Protein AF-A0A087UZP2-F1 (afdb_monomer_lite)

Foldseek 3Di:
DDDPDDDDDDDDPDDDDFAADDLPPDPDPGGDPPPCVDPVSVPDDDPDDD

Secondary structure (DSSP, 8-state):
------------SS-----B-SSS--SSTTB--SGGGSHHHHS---S---

Structure (mmCIF, N/CA/C/O backbone):
data_AF-A0A087UZP2-F1
#
_entry.id   AF-A0A087UZP2-F1
#
loop_
_atom_site.group_PDB
_atom_site.id
_atom_site.type_symbol
_atom_site.label_atom_id
_atom_site.label_alt_id
_atom_site.label_comp_id
_atom_site.label_asym_id
_atom_site.label_entity_id
_atom_site.label_seq_id
_atom_site.pdbx_PDB_ins_code
_atom_site.Cartn_x
_atom_site.Cartn_y
_atom_site.Cartn_z
_atom_site.occupancy
_atom_site.B_iso_or_equiv
_atom_site.auth_seq_id
_atom_site.auth_comp_id
_atom_site.auth_asym_id
_atom_site.auth_atom_id
_atom_site.pdbx_PDB_model_num
ATOM 1 N N . MET A 1 1 ? -14.775 -9.813 -18.416 1.00 57.84 1 MET A N 1
ATOM 2 C CA . MET A 1 1 ? -13.598 -9.182 -17.774 1.00 57.84 1 MET A CA 1
ATOM 3 C C . MET A 1 1 ? -13.423 -9.776 -16.374 1.00 57.84 1 MET A C 1
ATOM 5 O O . MET A 1 1 ? -14.341 -9.654 -15.577 1.00 57.84 1 MET A O 1
ATOM 9 N N . LYS A 1 2 ? -12.330 -10.500 -16.078 1.00 71.88 2 LYS A N 1
ATOM 10 C CA . LYS A 1 2 ? -12.096 -11.106 -14.746 1.00 71.88 2 LYS A CA 1
ATOM 11 C C . LYS A 1 2 ? -11.163 -10.205 -13.931 1.00 71.88 2 LYS A C 1
ATOM 13 O O . LYS A 1 2 ? -9.953 -10.222 -14.140 1.00 71.88 2 LYS A O 1
ATOM 18 N N . ILE A 1 3 ? -11.722 -9.411 -13.021 1.00 84.19 3 ILE A N 1
ATOM 19 C CA . ILE A 1 3 ? -10.941 -8.543 -12.129 1.00 84.19 3 ILE A CA 1
ATOM 20 C C . ILE A 1 3 ? -10.297 -9.418 -11.042 1.00 84.19 3 ILE A C 1
ATOM 22 O O . ILE A 1 3 ? -10.995 -10.002 -10.217 1.00 84.19 3 ILE A O 1
ATOM 26 N N . LYS A 1 4 ? -8.962 -9.539 -11.057 1.00 85.06 4 LYS A N 1
ATOM 27 C CA . LYS A 1 4 ? -8.205 -10.365 -10.093 1.00 85.06 4 LYS A CA 1
ATOM 28 C C . LYS A 1 4 ? -8.005 -9.682 -8.736 1.00 85.06 4 LYS A C 1
ATOM 30 O O . LYS A 1 4 ? -7.869 -10.357 -7.720 1.00 85.06 4 LYS A O 1
ATOM 35 N N . LEU A 1 5 ? -7.979 -8.351 -8.704 1.00 87.69 5 LEU A N 1
ATOM 36 C CA . LEU A 1 5 ? -7.754 -7.580 -7.484 1.00 87.69 5 LEU A CA 1
ATOM 37 C C . LEU A 1 5 ? -9.091 -7.180 -6.860 1.00 87.69 5 LEU A C 1
ATOM 39 O O . LEU A 1 5 ? -9.848 -6.412 -7.444 1.00 87.69 5 LEU A O 1
ATOM 43 N N . LYS A 1 6 ? -9.366 -7.690 -5.658 1.00 90.81 6 LYS A N 1
ATOM 44 C CA . LYS A 1 6 ? -10.514 -7.278 -4.840 1.00 90.81 6 LYS A CA 1
ATOM 45 C C . LYS A 1 6 ? -10.099 -6.210 -3.817 1.00 90.81 6 LYS A C 1
ATOM 47 O O . LYS A 1 6 ? -8.925 -6.205 -3.418 1.00 90.81 6 LYS A O 1
ATOM 52 N N . PRO A 1 7 ? -11.024 -5.332 -3.382 1.00 93.19 7 PRO A N 1
ATOM 53 C CA . PRO A 1 7 ? -10.797 -4.435 -2.254 1.00 93.19 7 PRO A CA 1
ATOM 54 C C . PRO A 1 7 ? -10.368 -5.206 -1.003 1.00 93.19 7 PRO A C 1
ATOM 56 O O . PRO A 1 7 ? -10.805 -6.335 -0.782 1.00 93.19 7 PRO A O 1
ATOM 59 N N . VAL A 1 8 ? -9.509 -4.593 -0.192 1.00 93.94 8 VAL A N 1
ATOM 60 C CA . VAL A 1 8 ? -9.087 -5.146 1.100 1.00 93.94 8 VAL A CA 1
ATOM 61 C C . VAL A 1 8 ? -9.747 -4.314 2.182 1.00 93.94 8 VAL A C 1
ATOM 63 O O . VAL A 1 8 ? -9.511 -3.111 2.261 1.00 93.94 8 VAL A O 1
ATOM 66 N N . VAL A 1 9 ? -10.581 -4.954 2.997 1.00 95.19 9 VAL A N 1
ATOM 67 C CA . VAL A 1 9 ? -11.183 -4.314 4.166 1.00 95.19 9 VAL A CA 1
ATOM 68 C C . VAL A 1 9 ? -10.132 -4.265 5.268 1.00 95.19 9 VAL A C 1
ATOM 70 O O . VAL A 1 9 ? -9.621 -5.303 5.683 1.00 95.19 9 VAL A O 1
ATOM 73 N N . PHE A 1 10 ? -9.818 -3.065 5.745 1.00 95.69 10 PHE A N 1
ATOM 74 C CA . PHE A 1 10 ? -8.915 -2.858 6.869 1.00 95.69 10 PHE A CA 1
ATOM 75 C C . PHE A 1 10 ? -9.689 -2.265 8.048 1.00 95.69 10 PHE A C 1
ATOM 77 O O . PHE A 1 10 ? -10.335 -1.230 7.909 1.00 95.69 10 PHE A O 1
ATOM 84 N N . LYS A 1 11 ? -9.634 -2.941 9.200 1.00 97.06 11 LYS A N 1
ATOM 85 C CA . LYS A 1 11 ? -10.207 -2.481 10.471 1.00 97.06 11 LYS A CA 1
ATOM 86 C C . LYS A 1 11 ? -9.052 -2.291 11.465 1.00 97.06 11 LYS A C 1
ATOM 88 O O . LYS A 1 11 ? -8.519 -3.303 11.929 1.00 97.06 11 LYS A O 1
ATOM 93 N N . PRO A 1 12 ? -8.605 -1.052 11.742 1.00 95.81 12 PRO A N 1
ATOM 94 C CA . PRO A 1 12 ? -7.5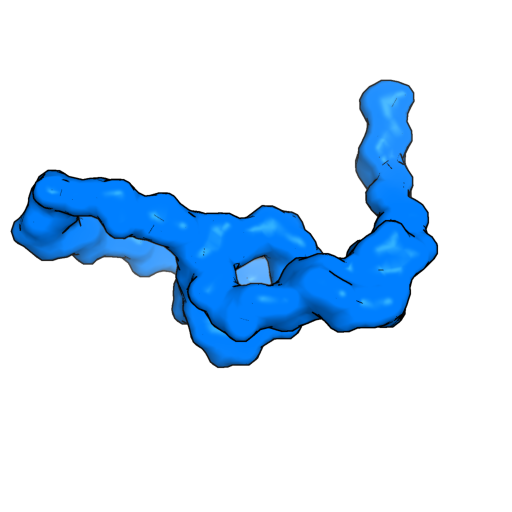18 -0.818 12.688 1.00 95.81 12 PRO A CA 1
ATOM 95 C C . PRO A 1 12 ? -7.945 -1.220 14.103 1.00 95.81 12 PRO A C 1
ATOM 97 O O . PRO A 1 12 ? -9.104 -1.055 14.478 1.00 95.81 12 PRO A O 1
ATOM 100 N N . ARG A 1 13 ? -7.003 -1.759 14.883 1.00 96.19 13 ARG A N 1
ATOM 101 C CA .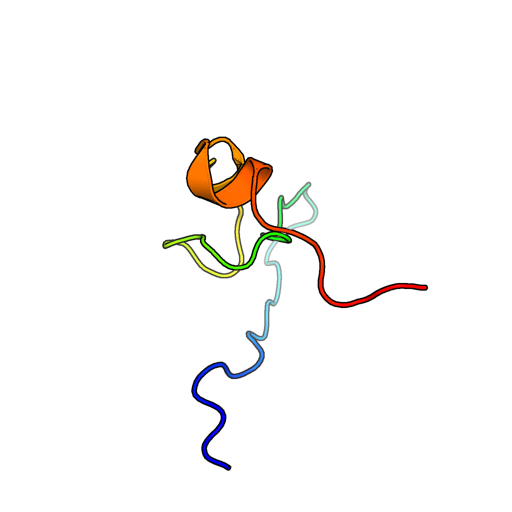 ARG A 1 13 ? -7.218 -2.075 16.307 1.00 96.19 13 ARG A CA 1
ATOM 102 C C . ARG A 1 13 ? -6.915 -0.890 17.219 1.00 96.19 13 ARG A C 1
ATOM 104 O O . ARG A 1 13 ? -7.415 -0.843 18.333 1.00 96.19 13 ARG A O 1
ATOM 111 N N . GLU A 1 14 ? -6.092 0.037 16.745 1.00 97.06 14 GLU A N 1
ATOM 112 C CA . GLU A 1 14 ? -5.580 1.164 17.514 1.00 97.06 14 GLU A CA 1
ATOM 113 C C . GLU A 1 14 ? -5.431 2.393 16.617 1.00 97.06 14 GLU A C 1
ATOM 115 O O . GLU A 1 14 ? -5.266 2.280 15.397 1.00 97.06 14 GLU A O 1
ATOM 120 N N . THR A 1 15 ? -5.487 3.572 17.229 1.00 97.75 15 THR A N 1
ATOM 121 C CA . THR A 1 15 ? -5.258 4.837 16.533 1.00 97.75 15 THR A CA 1
ATOM 122 C C . THR A 1 15 ? -3.764 5.052 16.384 1.00 97.75 15 THR A C 1
ATOM 124 O O . THR A 1 15 ? -3.064 5.328 17.354 1.00 97.75 15 THR A O 1
ATOM 127 N N . ARG A 1 16 ? -3.278 4.926 15.153 1.00 96.94 16 ARG A N 1
ATOM 128 C CA . ARG A 1 16 ? -1.902 5.243 14.777 1.00 96.94 16 ARG A CA 1
ATOM 129 C C . ARG A 1 16 ? -1.830 5.577 13.297 1.00 96.94 16 ARG A C 1
ATOM 131 O O . ARG A 1 16 ? -2.796 5.394 12.555 1.00 96.94 16 ARG A O 1
ATOM 138 N N . GLU A 1 17 ? -0.660 6.009 12.862 1.00 97.12 17 GLU A N 1
ATOM 139 C CA . GLU A 1 17 ? -0.380 6.185 11.446 1.00 97.12 17 GLU A CA 1
ATOM 140 C C . GLU A 1 17 ? -0.210 4.828 10.753 1.00 97.12 17 GLU A C 1
ATOM 142 O O . GLU A 1 17 ? 0.498 3.934 11.224 1.00 97.12 17 GLU A O 1
ATOM 147 N N . TYR A 1 18 ? -0.875 4.675 9.609 1.00 96.25 18 TYR A N 1
ATOM 148 C CA . TYR A 1 18 ? -0.769 3.502 8.752 1.00 96.25 18 TYR A CA 1
ATOM 149 C C . TYR A 1 18 ? -0.409 3.942 7.338 1.00 96.25 18 TYR A C 1
ATOM 151 O O . TYR A 1 18 ? -1.098 4.756 6.725 1.00 96.25 18 TYR A O 1
ATOM 159 N N . TRP A 1 19 ? 0.648 3.353 6.793 1.00 96.75 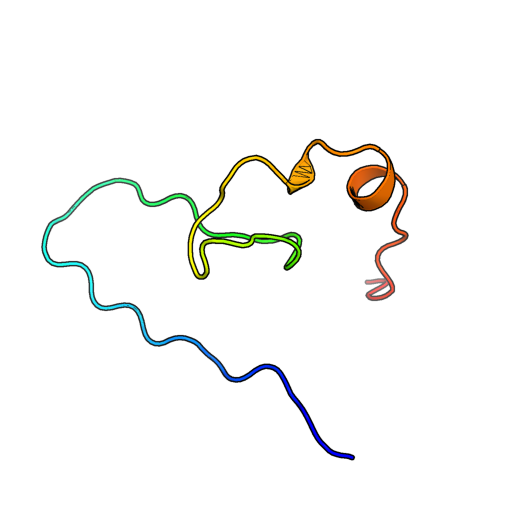19 TRP A N 1
ATOM 160 C CA . TRP A 1 19 ? 1.145 3.675 5.461 1.00 96.75 19 TRP A CA 1
ATOM 161 C C . TRP A 1 19 ? 0.558 2.703 4.441 1.00 96.75 19 TRP A C 1
ATOM 163 O O . TRP A 1 19 ? 1.004 1.559 4.335 1.00 96.75 19 TRP A O 1
ATOM 173 N N . PHE A 1 20 ? -0.456 3.134 3.691 1.00 97.12 20 PHE A N 1
ATOM 174 C CA . PHE A 1 20 ? -1.086 2.304 2.662 1.00 97.12 20 PHE A CA 1
ATOM 175 C C . PHE A 1 20 ? -0.361 2.363 1.319 1.00 97.12 20 PHE A C 1
ATOM 177 O O . PHE A 1 20 ? 0.220 3.373 0.924 1.00 97.12 20 PHE A O 1
ATOM 184 N N . CYS A 1 21 ? -0.432 1.260 0.575 1.00 96.25 21 CYS A N 1
ATOM 185 C CA . CYS A 1 21 ? 0.147 1.181 -0.756 1.00 96.25 21 CYS A CA 1
ATOM 186 C C . CYS A 1 21 ? -0.708 1.918 -1.802 1.00 96.25 21 CYS A C 1
ATOM 188 O O . CYS A 1 21 ? -1.846 1.528 -2.103 1.00 96.25 21 CYS A O 1
ATOM 190 N N . ASN A 1 22 ? -0.101 2.911 -2.456 1.00 92.62 22 ASN A N 1
ATOM 191 C CA . ASN A 1 22 ? -0.692 3.609 -3.601 1.00 92.62 22 ASN A CA 1
ATOM 192 C C . ASN A 1 22 ? -0.237 3.064 -4.960 1.00 92.62 22 ASN A C 1
ATOM 194 O O . ASN A 1 22 ? -1.057 2.996 -5.870 1.00 92.62 22 ASN A O 1
ATOM 198 N N . CYS A 1 23 ? 1.003 2.578 -5.090 1.00 94.25 23 CYS A N 1
ATOM 199 C CA . CYS A 1 23 ? 1.534 2.079 -6.369 1.00 94.25 23 CYS A CA 1
ATOM 200 C C . CYS A 1 23 ? 0.952 0.725 -6.824 1.00 94.25 23 CYS A C 1
ATOM 202 O O . CYS A 1 23 ? 1.130 0.323 -7.970 1.00 94.25 23 CYS A O 1
ATOM 204 N N . LYS A 1 24 ? 0.273 0.005 -5.921 1.00 92.44 24 LYS A N 1
ATOM 205 C CA . LYS A 1 24 ? -0.330 -1.329 -6.130 1.00 92.44 24 LYS A CA 1
ATOM 206 C C . LYS A 1 24 ? 0.656 -2.455 -6.477 1.00 92.44 24 LYS A C 1
ATOM 208 O O . LYS A 1 24 ? 0.214 -3.529 -6.866 1.00 92.44 24 LYS A O 1
ATOM 213 N N . GLN A 1 25 ? 1.953 -2.242 -6.249 1.00 94.62 25 GLN A N 1
ATOM 214 C CA . GLN A 1 25 ? 3.012 -3.241 -6.464 1.00 94.62 25 GLN A CA 1
ATOM 215 C C . GLN A 1 25 ? 3.527 -3.893 -5.170 1.00 94.62 25 GLN A C 1
ATOM 217 O O . GLN A 1 25 ? 4.467 -4.679 -5.210 1.00 94.62 25 GLN A O 1
ATOM 222 N N . THR A 1 26 ? 2.937 -3.566 -4.015 1.00 95.88 26 THR A N 1
ATOM 223 C CA . THR A 1 26 ? 3.337 -4.167 -2.735 1.00 95.88 26 THR A CA 1
ATOM 224 C C . THR A 1 26 ? 3.046 -5.668 -2.689 1.00 95.88 26 THR A C 1
ATOM 226 O O . THR A 1 26 ? 2.010 -6.133 -3.174 1.00 95.88 26 THR A O 1
ATOM 229 N N . LYS A 1 27 ? 3.923 -6.412 -2.015 1.00 95.00 27 LYS A N 1
ATOM 230 C CA . LYS A 1 27 ? 3.700 -7.807 -1.616 1.00 95.00 27 LYS A CA 1
ATOM 231 C C . LYS A 1 27 ? 2.965 -7.915 -0.274 1.00 95.00 27 LYS A C 1
ATOM 233 O O . LYS A 1 27 ? 2.438 -8.976 0.038 1.00 95.00 27 LYS A O 1
ATOM 238 N N . ASN A 1 28 ? 2.868 -6.820 0.483 1.00 95.19 28 ASN A N 1
ATOM 239 C CA . ASN A 1 28 ? 2.272 -6.752 1.817 1.00 95.19 28 ASN A CA 1
ATOM 240 C C . ASN A 1 28 ? 0.971 -5.925 1.842 1.00 95.19 28 ASN A C 1
ATOM 242 O O . ASN A 1 28 ? 0.817 -4.979 2.615 1.00 95.19 28 ASN A O 1
ATOM 246 N N . ARG A 1 29 ? 0.013 -6.250 0.962 1.00 94.31 29 ARG A N 1
ATOM 247 C CA . ARG A 1 29 ? -1.277 -5.536 0.900 1.00 94.31 29 ARG A CA 1
ATOM 248 C C . ARG A 1 29 ? -1.989 -5.593 2.267 1.00 94.31 29 ARG A C 1
ATOM 250 O O . ARG A 1 29 ? -2.115 -6.686 2.811 1.00 94.31 29 ARG A O 1
ATOM 257 N N . PRO A 1 30 ? -2.533 -4.473 2.784 1.00 95.75 30 PRO A N 1
ATOM 258 C CA . PRO A 1 30 ? -2.743 -3.174 2.126 1.00 95.75 30 PRO A CA 1
ATOM 259 C C . PRO A 1 30 ? -1.598 -2.156 2.300 1.00 95.75 30 PRO A C 1
ATOM 261 O O . PRO A 1 30 ? -1.712 -1.028 1.817 1.00 95.75 30 PRO A O 1
ATOM 264 N N . PHE A 1 31 ? -0.526 -2.523 2.994 1.00 97.38 31 PHE A N 1
ATOM 265 C CA . PHE A 1 31 ? 0.503 -1.605 3.470 1.00 97.38 31 PHE A CA 1
ATOM 266 C C . PHE A 1 31 ? 1.610 -1.350 2.451 1.00 97.38 31 PHE A C 1
ATOM 268 O O . PHE A 1 31 ? 1.779 -2.076 1.477 1.00 97.38 31 PHE A O 1
ATOM 275 N N . CYS A 1 32 ? 2.353 -0.272 2.668 1.00 97.56 32 CYS A N 1
ATOM 276 C CA . CYS A 1 32 ? 3.564 0.034 1.931 1.00 97.56 32 CYS A CA 1
ATOM 277 C C . CYS A 1 32 ? 4.733 -0.831 2.430 1.00 97.56 32 CYS A C 1
ATOM 279 O O . CYS A 1 32 ? 4.942 -0.956 3.632 1.00 97.56 32 CYS A O 1
ATOM 281 N N . ASP A 1 33 ? 5.512 -1.389 1.506 1.00 97.44 33 ASP A N 1
ATOM 282 C CA . ASP A 1 33 ? 6.722 -2.182 1.776 1.00 97.44 33 ASP A CA 1
ATOM 283 C C . ASP A 1 33 ? 7.969 -1.619 1.069 1.00 97.44 33 ASP A C 1
ATOM 285 O O . ASP A 1 33 ? 8.972 -2.307 0.919 1.00 97.44 33 ASP A O 1
ATOM 289 N N . GLY A 1 34 ? 7.894 -0.382 0.571 1.00 96.50 34 GLY A N 1
ATOM 290 C CA . GLY A 1 34 ? 8.983 0.248 -0.179 1.00 96.50 34 GLY A CA 1
ATOM 291 C C . GLY A 1 34 ? 9.078 -0.150 -1.658 1.00 96.50 34 GLY A C 1
ATOM 292 O O . GLY A 1 34 ? 9.846 0.475 -2.384 1.00 96.50 34 GLY A O 1
ATOM 293 N N . SER A 1 35 ? 8.254 -1.083 -2.165 1.00 96.75 35 SER A N 1
ATOM 294 C CA . SER A 1 35 ? 8.273 -1.485 -3.592 1.00 96.75 35 SER A CA 1
ATOM 295 C C . SER A 1 35 ? 8.064 -0.316 -4.564 1.00 96.75 35 SER A C 1
ATOM 297 O O . SER A 1 35 ? 8.475 -0.378 -5.725 1.00 96.75 35 SER A O 1
ATOM 299 N N . HIS A 1 36 ? 7.441 0.770 -4.091 1.00 95.62 36 HIS A N 1
ATOM 300 C CA . HIS A 1 36 ? 7.259 1.993 -4.866 1.00 95.62 36 HIS A CA 1
ATOM 301 C C . HIS A 1 36 ? 8.580 2.650 -5.279 1.00 95.62 36 HIS A C 1
ATOM 303 O O . HIS A 1 36 ? 8.588 3.319 -6.299 1.00 95.62 36 HIS A O 1
ATOM 309 N N . ASN A 1 37 ? 9.683 2.426 -4.564 1.00 96.50 37 ASN A N 1
ATOM 310 C CA . ASN A 1 37 ? 10.987 3.010 -4.890 1.00 96.50 37 ASN A CA 1
ATOM 311 C C . ASN A 1 37 ? 11.718 2.289 -6.028 1.00 96.50 37 ASN A C 1
ATOM 313 O O . ASN A 1 37 ? 12.761 2.755 -6.478 1.00 96.50 37 ASN A O 1
ATOM 317 N N . SER 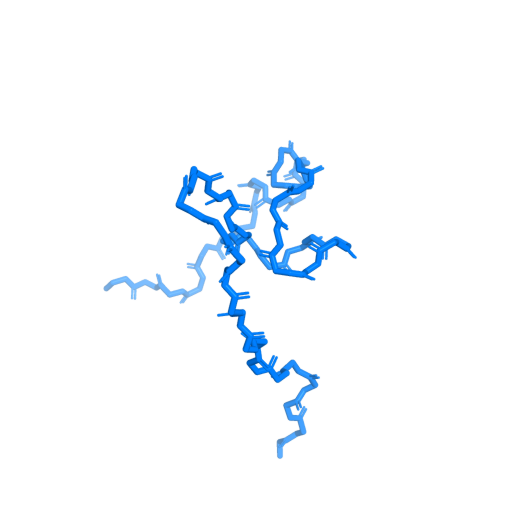A 1 38 ? 11.210 1.146 -6.496 1.00 95.94 38 SER A N 1
ATOM 318 C CA . SER A 1 38 ? 11.866 0.433 -7.591 1.00 95.94 38 SER A CA 1
ATOM 319 C C . SER A 1 38 ? 11.782 1.237 -8.901 1.00 95.94 38 SER A C 1
ATOM 321 O O . SER A 1 38 ? 10.729 1.819 -9.192 1.00 95.94 38 SER A O 1
ATOM 323 N N . PRO A 1 39 ? 12.845 1.239 -9.734 1.00 95.75 39 PRO A N 1
ATOM 324 C CA . PRO A 1 39 ? 12.860 1.994 -10.990 1.00 95.75 39 PRO A CA 1
ATOM 325 C C . PRO A 1 39 ? 11.689 1.651 -11.914 1.00 95.75 39 PRO A C 1
ATOM 327 O O . PRO A 1 39 ? 11.109 2.535 -12.536 1.00 95.75 39 PRO A O 1
ATOM 330 N N . PHE A 1 40 ? 11.285 0.377 -11.942 1.00 93.19 40 PHE A N 1
ATOM 331 C CA . PHE A 1 40 ? 10.133 -0.089 -12.713 1.00 93.19 40 PHE A CA 1
ATOM 332 C C . PHE A 1 40 ? 8.832 0.625 -12.322 1.00 93.19 40 PHE A C 1
ATOM 334 O O . PHE A 1 40 ? 8.032 0.976 -13.183 1.00 93.19 40 PHE A O 1
ATOM 341 N N . VAL A 1 41 ? 8.619 0.858 -11.025 1.00 93.38 41 VAL A N 1
ATOM 342 C CA . VAL A 1 41 ? 7.391 1.482 -10.518 1.00 93.38 41 VAL A CA 1
ATOM 343 C C . VAL A 1 41 ? 7.418 2.996 -10.680 1.00 93.38 41 VAL A C 1
ATOM 345 O O . VAL A 1 41 ? 6.379 3.585 -10.954 1.00 93.38 41 VAL A O 1
ATOM 348 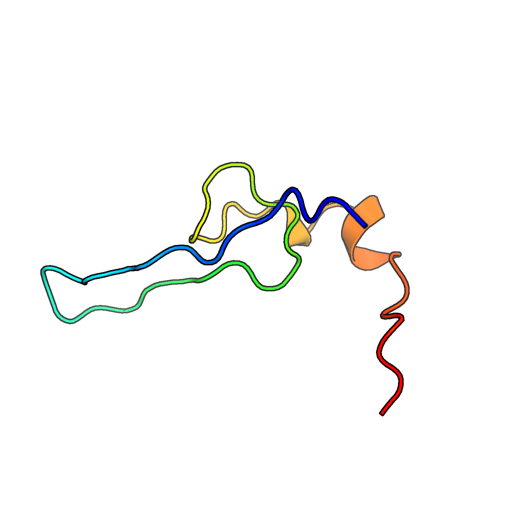N N . GLN A 1 42 ? 8.593 3.614 -10.564 1.00 93.69 42 GLN A N 1
ATOM 349 C CA . GLN A 1 42 ? 8.770 5.055 -10.763 1.00 93.69 42 GLN A CA 1
ATOM 350 C C . GLN A 1 42 ? 8.666 5.466 -12.236 1.00 93.69 42 GLN A C 1
ATOM 352 O O . GLN A 1 42 ? 8.119 6.519 -12.545 1.00 93.69 42 GLN A O 1
ATOM 357 N N . ALA A 1 43 ? 9.146 4.623 -13.151 1.00 93.75 43 ALA A N 1
ATOM 358 C CA . ALA A 1 43 ? 9.039 4.862 -14.588 1.00 93.75 43 ALA A CA 1
ATOM 359 C C . ALA A 1 43 ? 7.644 4.535 -15.157 1.00 93.75 43 ALA A C 1
ATOM 361 O O . ALA A 1 43 ? 7.368 4.829 -16.321 1.00 93.75 43 ALA A O 1
ATOM 362 N N . ALA A 1 44 ? 6.759 3.914 -14.368 1.00 89.56 44 ALA A N 1
ATOM 363 C CA . ALA A 1 44 ? 5.426 3.549 -14.823 1.00 89.56 44 ALA A CA 1
ATOM 364 C C . ALA A 1 44 ? 4.566 4.803 -15.048 1.00 89.56 44 ALA A C 1
ATOM 366 O O . ALA A 1 44 ? 4.289 5.572 -14.128 1.00 89.56 44 ALA A O 1
ATOM 367 N N . GLN A 1 45 ? 4.094 4.995 -16.280 1.00 80.81 45 GLN A N 1
ATOM 368 C CA . GLN A 1 45 ? 3.226 6.117 -16.616 1.00 80.81 45 GLN A CA 1
ATOM 369 C C . GLN A 1 45 ? 1.837 5.920 -15.992 1.00 80.81 45 GLN A C 1
ATOM 371 O O . GLN A 1 45 ? 1.188 4.893 -16.204 1.00 80.81 45 GLN A O 1
ATOM 376 N N . SER A 1 46 ? 1.345 6.907 -15.236 1.00 77.94 46 SER A N 1
ATOM 377 C CA . SER A 1 46 ? -0.026 6.861 -14.728 1.00 77.94 46 SER A CA 1
ATOM 378 C C . SER A 1 46 ? -1.007 6.961 -15.898 1.00 77.94 46 SER A C 1
ATOM 380 O O . SER A 1 46 ? -1.140 8.008 -16.528 1.00 77.94 46 SER A O 1
ATOM 382 N N . VAL A 1 47 ? -1.716 5.869 -16.184 1.00 73.69 47 VAL A N 1
ATOM 383 C CA . VAL A 1 47 ? -2.733 5.809 -17.252 1.00 73.69 47 VAL A CA 1
ATOM 384 C C . VAL A 1 47 ? -3.988 6.627 -16.942 1.00 73.69 47 VAL A C 1
ATOM 386 O O . VAL A 1 47 ? -4.775 6.917 -17.836 1.00 73.69 47 VAL A O 1
ATOM 389 N N . ILE A 1 48 ? -4.165 7.037 -15.684 1.00 71.25 48 ILE A N 1
ATOM 390 C CA . ILE A 1 48 ? -5.199 7.987 -15.282 1.00 71.25 48 ILE A CA 1
ATOM 391 C C . ILE A 1 48 ? -4.626 9.383 -15.519 1.00 71.25 48 ILE A C 1
ATOM 393 O O . ILE A 1 48 ? -3.984 9.966 -14.645 1.00 71.25 48 ILE A O 1
ATOM 397 N N . ARG A 1 49 ? -4.806 9.890 -16.739 1.00 61.12 49 ARG A N 1
ATOM 398 C CA . ARG A 1 49 ? -4.709 11.328 -16.992 1.00 61.12 49 ARG A CA 1
ATOM 399 C C . ARG A 1 49 ? -5.916 11.979 -16.313 1.00 61.12 49 ARG A C 1
ATOM 401 O O . ARG A 1 49 ? -7.024 11.459 -16.436 1.00 61.12 49 ARG A O 1
ATOM 408 N N . ARG A 1 50 ? -5.675 13.041 -15.540 1.00 59.53 50 ARG A N 1
ATOM 409 C CA . ARG A 1 50 ? -6.750 13.971 -15.178 1.00 59.53 50 ARG A CA 1
ATOM 410 C C . ARG A 1 50 ? -7.341 14.571 -16.446 1.00 59.53 50 ARG A C 1
ATOM 412 O O . ARG A 1 50 ? -6.552 14.754 -17.402 1.00 59.53 50 ARG A O 1
#

pLDDT: mean 90.54, std 10.25, range [57.84, 97.75]

InterPro domains:
  IPR018967 Iron-binding zinc finger, CDGSH type [PF09360] (13-37)
  IPR018967 Iron-binding zinc finger, CDGSH type [SM00704] (6-42)
  IPR042216 MitoNEET, CDGSH iron-sulfur domain [G3DSA:3.40.5.90] (2-49)
  IPR052950 CDGSH iron-sulfur domain-containing protein [PTHR46491] (3-45)

Organism: Stegodyphus mimosarum (NCBI:txid407821)

Sequence (50 aa):
MKIKLKPVVFKPRETREYWFCNCKQTKNRPFCDGSHNSPFVQAAQSVIRR

Radius of 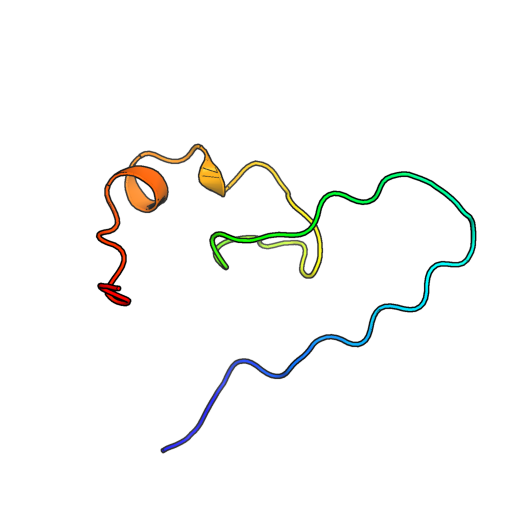gyration: 13.33 Å; chains: 1; bounding box: 26×25×35 Å